Protein AF-A8VYJ5-F1 (afdb_monomer)

Structure (mmCIF, N/CA/C/O backbone):
data_AF-A8VYJ5-F1
#
_entry.id   AF-A8VYJ5-F1
#
loop_
_atom_site.group_PDB
_atom_site.id
_atom_site.type_symbol
_atom_site.label_atom_id
_atom_site.label_alt_id
_atom_site.label_comp_id
_atom_site.label_asym_id
_atom_site.label_entity_id
_atom_site.label_seq_id
_atom_site.pdbx_PDB_ins_code
_atom_site.Cartn_x
_atom_site.Cartn_y
_atom_site.Cartn_z
_atom_site.occupancy
_atom_site.B_iso_or_equiv
_atom_site.auth_seq_id
_atom_site.auth_comp_id
_atom_site.auth_asym_id
_atom_site.auth_atom_id
_atom_site.pdbx_PDB_model_num
ATOM 1 N N . TYR A 1 1 ? -20.495 10.187 28.000 1.00 64.25 1 TYR A N 1
ATOM 2 C CA . TYR A 1 1 ? -21.372 11.195 27.384 1.00 64.25 1 TYR A CA 1
ATOM 3 C C . TYR A 1 1 ? -20.645 11.853 26.223 1.00 64.25 1 TYR A C 1
ATOM 5 O O . TYR A 1 1 ? -19.456 12.112 26.366 1.00 64.25 1 TYR A O 1
ATOM 13 N N . ILE A 1 2 ? -21.325 12.090 25.098 1.00 45.88 2 ILE A N 1
ATOM 14 C CA . ILE A 1 2 ? -20.851 12.925 23.977 1.00 45.88 2 ILE A CA 1
ATOM 15 C C . ILE A 1 2 ? -22.027 13.820 23.572 1.00 45.88 2 ILE A C 1
ATOM 17 O O . ILE A 1 2 ? -23.134 13.312 23.418 1.00 45.88 2 ILE A O 1
ATOM 21 N N . SER A 1 3 ? -21.804 15.133 23.445 1.00 63.44 3 SER A N 1
ATOM 22 C CA . SER A 1 3 ? -22.863 16.127 23.180 1.00 63.44 3 SER A CA 1
ATOM 23 C C . SER A 1 3 ? -24.043 16.037 24.158 1.00 63.44 3 SER A C 1
ATOM 25 O O . SER A 1 3 ? -25.193 15.989 23.741 1.00 63.44 3 SER A O 1
ATOM 27 N N . ASP A 1 4 ? -23.744 15.953 25.458 1.00 49.34 4 ASP A N 1
ATOM 28 C CA . ASP A 1 4 ? -24.727 15.822 26.547 1.00 49.34 4 ASP A CA 1
ATOM 29 C C . ASP A 1 4 ? -25.626 14.570 26.502 1.00 49.34 4 ASP A C 1
ATOM 31 O O . ASP A 1 4 ? -26.566 14.452 27.284 1.00 49.34 4 ASP A O 1
ATOM 35 N N . ILE A 1 5 ? -25.295 13.574 25.671 1.00 46.12 5 ILE A N 1
ATOM 36 C CA . ILE A 1 5 ? -26.021 12.298 25.596 1.00 46.12 5 ILE A CA 1
ATOM 37 C C . ILE A 1 5 ? -25.194 11.170 26.230 1.00 46.12 5 ILE A C 1
ATOM 39 O O . ILE A 1 5 ? -24.013 10.980 25.909 1.00 46.12 5 ILE A O 1
ATOM 43 N N . GLU A 1 6 ? -25.804 10.412 27.149 1.00 60.06 6 GLU A N 1
ATOM 44 C CA . GLU A 1 6 ? -25.201 9.236 27.790 1.00 60.06 6 GLU A CA 1
ATOM 45 C C . GLU A 1 6 ? -25.111 8.085 26.791 1.00 60.06 6 GLU A C 1
ATOM 47 O O . GLU A 1 6 ? -26.104 7.440 26.480 1.00 60.06 6 GLU A O 1
ATOM 52 N N . MET A 1 7 ? -23.914 7.823 26.270 1.00 57.50 7 MET A N 1
ATOM 53 C CA . MET A 1 7 ? -23.739 6.777 25.258 1.00 57.50 7 MET A CA 1
ATOM 54 C C . MET A 1 7 ? -23.835 5.362 25.846 1.00 57.50 7 MET A C 1
ATOM 56 O O . MET A 1 7 ? -24.367 4.481 25.189 1.00 57.50 7 MET A O 1
ATOM 60 N N . TYR A 1 8 ? -23.321 5.141 27.060 1.00 40.56 8 TYR A N 1
ATOM 61 C CA . TYR A 1 8 ? -23.457 3.896 27.822 1.00 40.56 8 TYR A CA 1
ATOM 62 C C . TYR A 1 8 ? -23.133 4.166 29.293 1.00 40.56 8 TYR A C 1
ATOM 64 O O . TYR A 1 8 ? -22.231 4.950 29.598 1.00 40.56 8 TYR A O 1
ATOM 72 N N . SER A 1 9 ? -23.848 3.497 30.193 1.00 48.47 9 SER A N 1
ATOM 73 C CA . SER A 1 9 ? -23.656 3.609 31.637 1.00 48.47 9 SER A CA 1
ATOM 74 C C . SER A 1 9 ? -23.996 2.287 32.297 1.00 48.47 9 SER A C 1
ATOM 76 O O . SER A 1 9 ? -25.098 1.767 32.148 1.00 48.47 9 SER A O 1
ATOM 78 N N . TYR A 1 10 ? -23.014 1.720 32.989 1.00 53.47 10 TYR A N 1
ATOM 79 C CA . TYR A 1 10 ? -23.171 0.504 33.768 1.00 53.47 10 TYR A CA 1
ATOM 80 C C . TYR A 1 10 ? -22.833 0.833 35.218 1.00 53.47 10 TYR A C 1
ATOM 82 O O . TYR A 1 10 ? -21.687 1.143 35.546 1.00 53.47 10 TYR A O 1
ATOM 90 N N . LYS A 1 11 ? -23.847 0.796 36.082 1.00 49.97 11 LYS A N 1
ATOM 91 C CA . LYS A 1 11 ? -23.696 0.917 37.532 1.00 49.97 11 LYS A CA 1
ATOM 92 C C . LYS A 1 11 ? -24.149 -0.388 38.160 1.00 49.97 11 LYS A C 1
ATOM 94 O O . LYS A 1 11 ? -25.335 -0.695 38.154 1.00 49.97 11 LYS A O 1
ATOM 99 N N . ASN A 1 12 ? -23.196 -1.133 38.707 1.00 49.72 12 ASN A N 1
ATOM 100 C CA . ASN A 1 12 ? -23.493 -2.271 39.560 1.00 49.72 12 ASN A CA 1
ATOM 101 C C . ASN A 1 12 ? -23.531 -1.767 41.007 1.00 49.72 12 ASN A C 1
ATOM 103 O O . ASN A 1 12 ? -22.483 -1.587 41.624 1.00 49.72 12 ASN A O 1
ATOM 107 N N . THR A 1 13 ? -24.718 -1.403 41.497 1.00 57.38 13 THR A N 1
ATOM 108 C CA . THR A 1 13 ? -24.868 -0.751 42.809 1.00 57.38 13 THR A CA 1
ATOM 109 C C . THR A 1 13 ? -24.886 -1.710 43.995 1.00 57.38 13 THR A C 1
ATOM 111 O O . THR A 1 13 ? -24.663 -1.235 45.099 1.00 57.38 13 THR A O 1
ATOM 114 N N . GLU A 1 14 ? -25.040 -3.024 43.799 1.00 54.19 14 GLU A N 1
ATOM 115 C CA . GLU A 1 14 ? -24.829 -4.044 44.840 1.00 54.19 14 GLU A CA 1
ATOM 116 C C . GLU A 1 14 ? -24.388 -5.377 44.200 1.00 54.19 14 GLU A C 1
ATOM 118 O O . GLU A 1 14 ? -24.859 -5.699 43.106 1.00 54.19 14 GLU A O 1
ATOM 123 N N . PRO A 1 15 ? -23.505 -6.177 44.833 1.00 49.09 15 PRO A N 1
ATOM 124 C CA . PRO A 1 15 ? -23.157 -7.508 44.345 1.00 49.09 15 PRO A CA 1
ATOM 125 C C . PRO A 1 15 ? -24.344 -8.455 44.581 1.00 49.09 15 PRO A C 1
ATOM 127 O O . PRO A 1 15 ? -24.443 -9.120 45.610 1.00 49.09 15 PRO A O 1
ATOM 130 N N . GLY A 1 16 ? -25.283 -8.465 43.633 1.00 44.56 16 GLY A N 1
ATOM 131 C CA . GLY A 1 16 ? -26.451 -9.339 43.635 1.00 44.56 16 GLY A CA 1
ATOM 132 C C . GLY A 1 16 ? -26.047 -10.810 43.566 1.00 44.56 16 GLY A C 1
ATOM 133 O O . GLY A 1 16 ? -25.324 -11.231 42.665 1.00 44.56 16 GLY A O 1
ATOM 134 N N . VAL A 1 17 ? -26.506 -11.555 44.567 1.00 43.47 17 VAL A N 1
ATOM 135 C CA . VAL A 1 17 ? -26.259 -12.972 44.846 1.00 43.47 17 VAL A CA 1
ATOM 136 C C . VAL A 1 17 ? -26.517 -13.862 43.626 1.00 43.47 17 VAL A C 1
ATOM 138 O O . VAL A 1 17 ? -27.489 -13.675 42.897 1.00 43.47 17 VAL A O 1
ATOM 141 N N . VAL A 1 18 ? -25.635 -14.851 43.454 1.00 44.16 18 VAL A N 1
ATOM 142 C CA . VAL A 1 18 ? -25.701 -15.937 42.467 1.00 44.16 18 VAL A CA 1
ATOM 143 C C . VAL A 1 18 ? -27.094 -16.573 42.478 1.00 44.16 18 VAL A C 1
ATOM 145 O O . VAL A 1 18 ? -27.488 -17.176 43.474 1.00 44.16 18 VAL A O 1
ATOM 148 N N . ILE A 1 19 ? -27.835 -16.447 41.375 1.00 41.59 19 ILE A N 1
ATOM 149 C CA . ILE A 1 19 ? -29.048 -17.235 41.143 1.00 41.59 19 ILE A CA 1
ATOM 150 C C . ILE A 1 19 ? -28.655 -18.376 40.212 1.00 41.59 19 ILE A C 1
ATOM 152 O O . ILE A 1 19 ? -28.385 -18.174 39.031 1.00 41.59 19 ILE A O 1
ATOM 156 N N . GLU A 1 20 ? -28.590 -19.569 40.788 1.00 34.75 20 GLU A N 1
ATOM 157 C CA . GLU A 1 20 ? -28.363 -20.826 40.090 1.00 34.75 20 GLU A CA 1
ATOM 158 C C . GLU A 1 20 ? -29.634 -21.191 39.309 1.00 34.75 20 GLU A C 1
ATOM 160 O O . GLU A 1 20 ? -30.694 -21.432 39.890 1.00 34.75 20 GLU A O 1
ATOM 165 N N . ILE A 1 21 ? -29.552 -21.197 37.978 1.00 36.50 21 ILE A N 1
ATOM 166 C CA . ILE A 1 21 ? -30.601 -21.741 37.113 1.00 36.50 21 ILE A CA 1
ATOM 167 C C . ILE A 1 21 ? -29.943 -22.776 36.203 1.00 36.50 21 ILE A C 1
ATOM 169 O O . ILE A 1 21 ? -29.258 -22.424 35.252 1.00 36.50 21 ILE A O 1
ATOM 173 N N . LEU A 1 22 ? -30.209 -24.050 36.509 1.00 38.34 22 LEU A N 1
ATOM 174 C CA . LEU A 1 22 ? -30.090 -25.195 35.600 1.00 38.34 22 LEU A CA 1
ATOM 175 C C . LEU A 1 22 ? -28.707 -25.388 34.946 1.00 38.34 22 LEU A C 1
ATOM 177 O O . LEU A 1 22 ? -28.575 -25.224 33.742 1.00 38.34 22 LEU A O 1
ATOM 181 N N . ASN A 1 23 ? -27.728 -25.832 35.742 1.00 38.88 23 ASN A N 1
ATOM 182 C CA . ASN A 1 23 ? -26.614 -26.735 35.382 1.00 38.88 23 ASN A CA 1
ATOM 183 C C . ASN A 1 23 ? -25.748 -26.496 34.126 1.00 38.88 23 ASN A C 1
ATOM 185 O O . ASN A 1 23 ? -24.891 -27.332 33.859 1.00 38.88 23 ASN A O 1
ATOM 189 N N . ASP A 1 24 ? -25.870 -25.379 33.419 1.00 29.91 24 ASP A N 1
ATOM 190 C CA . ASP A 1 24 ? -24.883 -24.951 32.430 1.00 29.91 24 ASP A CA 1
ATOM 191 C C . ASP A 1 24 ? -24.203 -23.678 32.934 1.00 29.91 24 ASP A C 1
ATOM 193 O O . ASP A 1 24 ? -24.629 -22.547 32.690 1.00 29.91 24 ASP A O 1
ATOM 197 N N . GLU A 1 25 ? -23.115 -23.886 33.677 1.00 38.19 25 GLU A N 1
ATOM 198 C CA . GLU A 1 25 ? -22.141 -22.853 34.010 1.00 38.19 25 GLU A CA 1
ATOM 199 C C . GLU A 1 25 ? -21.457 -22.358 32.728 1.00 38.19 25 GLU A C 1
ATOM 201 O O . GLU A 1 25 ? -20.338 -22.746 32.398 1.00 38.19 25 GLU A O 1
ATOM 206 N N . LEU A 1 26 ? -22.099 -21.448 31.998 1.00 35.88 26 LEU A N 1
ATOM 207 C CA . LEU A 1 26 ? -21.387 -20.601 31.049 1.00 35.88 26 LEU A CA 1
ATOM 208 C C . LEU A 1 26 ? -20.918 -19.346 31.776 1.00 35.88 26 LEU A C 1
ATOM 210 O O . LEU A 1 26 ? -21.464 -18.250 31.664 1.00 35.88 26 LEU A O 1
ATOM 214 N N . LEU A 1 27 ? -19.831 -19.544 32.523 1.00 40.69 27 LEU A N 1
ATOM 215 C CA . LEU A 1 27 ? -18.827 -18.515 32.739 1.00 40.69 27 LEU A CA 1
ATOM 216 C C . LEU A 1 27 ? -18.496 -17.904 31.369 1.00 40.69 27 LEU A C 1
ATOM 218 O O . LEU A 1 27 ? -17.742 -18.490 30.591 1.00 40.69 27 LEU A O 1
ATOM 222 N N . MET A 1 28 ? -19.034 -16.720 31.061 1.00 44.06 28 MET A N 1
ATOM 223 C CA . MET A 1 28 ? -18.463 -15.879 30.010 1.00 44.06 28 MET A CA 1
ATOM 224 C C . MET A 1 28 ? -17.103 -15.402 30.509 1.00 44.06 28 MET A C 1
ATOM 226 O O . MET A 1 28 ? -16.951 -14.370 31.161 1.00 44.06 28 MET A O 1
ATOM 230 N N . SER A 1 29 ? -16.128 -16.269 30.261 1.00 43.16 29 SER A N 1
ATOM 231 C CA . SER A 1 29 ? -14.713 -16.091 30.496 1.00 43.16 29 SER A CA 1
ATOM 232 C C . SER A 1 29 ? -14.260 -14.733 29.965 1.00 43.16 29 SER A C 1
ATOM 234 O O . SER A 1 29 ? -14.480 -14.375 28.808 1.00 43.16 29 SER A O 1
ATOM 236 N N . SER A 1 30 ? -13.568 -13.998 30.827 1.00 53.06 30 SER A N 1
ATOM 237 C CA . SER A 1 30 ? -12.877 -12.725 30.604 1.00 53.06 30 SER A CA 1
ATOM 238 C C . SER A 1 30 ? -11.897 -12.692 29.414 1.00 53.06 30 SER A C 1
ATOM 240 O O . SER A 1 30 ? -11.281 -11.654 29.165 1.00 53.06 30 SER A O 1
ATOM 242 N N . HIS A 1 31 ? -11.760 -13.782 28.651 1.00 52.19 31 HIS A N 1
ATOM 243 C CA . HIS A 1 31 ? -10.978 -13.851 27.417 1.00 52.19 31 HIS A CA 1
ATOM 244 C C . HIS A 1 31 ? -11.509 -12.963 26.288 1.00 52.19 31 HIS A C 1
ATOM 246 O O . HIS A 1 31 ? -10.721 -12.502 25.459 1.00 52.19 31 HIS A O 1
ATOM 252 N N . ASP A 1 32 ? -12.809 -12.674 26.270 1.00 58.88 32 ASP A N 1
ATOM 253 C CA . ASP A 1 32 ? -13.417 -11.948 25.156 1.00 58.88 32 ASP A CA 1
ATOM 254 C C . ASP A 1 32 ? -13.227 -10.424 25.256 1.00 58.88 32 ASP A C 1
ATOM 256 O O . ASP A 1 32 ? -13.145 -9.727 24.252 1.00 58.88 32 ASP A O 1
ATOM 260 N N . VAL A 1 33 ? -13.045 -9.877 26.464 1.00 68.25 33 VAL A N 1
ATOM 261 C CA . VAL A 1 33 ? -12.845 -8.426 26.655 1.00 68.25 33 VAL A CA 1
ATOM 262 C C . VAL A 1 33 ? -11.551 -7.953 25.994 1.00 68.25 33 VAL A C 1
ATOM 264 O O . VAL A 1 33 ? -11.549 -6.942 25.297 1.00 68.25 33 VAL A O 1
ATOM 267 N N . VAL A 1 34 ? -10.451 -8.692 26.166 1.00 73.38 34 VAL A N 1
ATOM 268 C CA . VAL A 1 34 ? -9.162 -8.348 25.546 1.00 73.38 34 VAL A CA 1
ATOM 269 C C . VAL A 1 34 ? -9.237 -8.492 24.025 1.00 73.38 34 VAL A C 1
ATOM 271 O O . VAL A 1 34 ? -8.753 -7.617 23.312 1.00 73.38 34 VAL A O 1
ATOM 274 N N . SER A 1 35 ? -9.881 -9.550 23.522 1.00 73.44 35 SER A N 1
ATOM 275 C CA . SER A 1 35 ? -10.100 -9.762 22.084 1.00 73.44 35 SER A CA 1
ATOM 276 C C . SER A 1 35 ? -10.924 -8.630 21.460 1.00 73.44 35 SER A C 1
ATOM 278 O O . SER A 1 35 ? -10.512 -8.022 20.471 1.00 73.44 35 SER A O 1
ATOM 280 N N . ASN A 1 36 ? -12.036 -8.266 22.100 1.00 75.38 36 ASN A N 1
ATOM 281 C CA . ASN A 1 36 ? -12.931 -7.201 21.657 1.00 75.38 36 ASN A CA 1
ATOM 282 C C . ASN A 1 36 ? -12.250 -5.828 21.697 1.00 75.38 36 ASN A C 1
ATOM 284 O O . ASN A 1 36 ? -12.338 -5.062 20.737 1.00 75.38 36 ASN A O 1
ATOM 288 N N . ILE A 1 37 ? -11.508 -5.523 22.767 1.00 79.19 37 ILE A N 1
ATOM 289 C CA . ILE A 1 37 ? -10.720 -4.287 22.861 1.00 79.19 37 ILE A CA 1
ATOM 290 C C . ILE A 1 37 ? -9.641 -4.252 21.774 1.00 79.19 37 ILE A C 1
ATOM 292 O O . ILE A 1 37 ? -9.490 -3.227 21.112 1.00 79.19 37 ILE A O 1
ATOM 296 N N . ASN A 1 38 ? -8.931 -5.358 21.538 1.00 77.62 38 ASN A N 1
ATOM 297 C CA . ASN A 1 38 ? -7.937 -5.445 20.468 1.00 77.62 38 ASN A CA 1
ATOM 298 C C . ASN A 1 38 ? -8.567 -5.197 19.097 1.00 77.62 38 ASN A C 1
ATOM 300 O O . ASN A 1 38 ? -8.015 -4.430 18.316 1.00 77.62 38 ASN A O 1
ATOM 304 N N . HIS A 1 39 ? -9.739 -5.770 18.822 1.00 79.19 39 HIS A N 1
ATOM 305 C CA . HIS A 1 39 ? -10.447 -5.551 17.563 1.00 79.19 39 HIS A CA 1
ATOM 306 C C . HIS A 1 39 ? -10.816 -4.073 17.357 1.00 79.19 39 HIS A C 1
ATOM 308 O O . HIS A 1 39 ? -10.548 -3.503 16.297 1.00 79.19 39 HIS A O 1
ATOM 314 N N . ILE A 1 40 ? -11.354 -3.423 18.395 1.00 76.94 40 ILE A N 1
ATOM 315 C CA . ILE A 1 40 ? -11.684 -1.991 18.371 1.00 76.94 40 ILE A CA 1
ATOM 316 C C . ILE A 1 40 ? -10.422 -1.152 18.127 1.00 76.94 40 ILE A C 1
ATOM 318 O O . ILE A 1 40 ? -10.414 -0.273 17.263 1.00 76.94 40 ILE A O 1
ATOM 322 N N . ILE A 1 41 ? -9.339 -1.431 18.857 1.00 81.50 41 ILE A N 1
ATOM 323 C CA . ILE A 1 41 ? -8.061 -0.729 18.701 1.00 81.50 41 ILE A CA 1
ATOM 324 C C . ILE A 1 41 ? -7.520 -0.910 17.278 1.00 81.50 41 ILE A C 1
ATOM 326 O O . ILE A 1 41 ? -7.170 0.078 16.632 1.00 81.50 41 ILE A O 1
ATOM 330 N N . SER A 1 42 ? -7.494 -2.140 16.759 1.00 81.56 42 SER A N 1
ATOM 331 C CA . SER A 1 42 ? -7.038 -2.448 15.402 1.00 81.56 42 SER A CA 1
ATOM 332 C C . SER A 1 42 ? -7.839 -1.695 14.343 1.00 81.56 42 SER A C 1
ATOM 334 O O . SER A 1 42 ? -7.239 -1.131 13.429 1.00 81.56 42 SER A O 1
ATOM 336 N N . TYR A 1 43 ? -9.163 -1.611 14.491 1.00 85.50 43 TYR A N 1
ATOM 337 C CA . TYR A 1 43 ? -10.026 -0.841 13.596 1.00 85.50 43 TYR A CA 1
ATOM 338 C C . TYR A 1 43 ? -9.657 0.650 13.569 1.00 85.50 43 TYR A C 1
ATOM 340 O O . TYR A 1 43 ? -9.472 1.235 12.498 1.00 85.50 43 TYR A O 1
ATOM 348 N N . PHE A 1 44 ? -9.483 1.279 14.736 1.00 84.56 44 PHE A N 1
ATOM 349 C CA . PHE A 1 44 ? -9.112 2.696 14.803 1.00 84.56 44 PHE A CA 1
ATOM 350 C C . PHE A 1 44 ? -7.696 2.963 14.287 1.00 84.56 44 PHE A C 1
ATOM 352 O O . PHE A 1 44 ? -7.488 3.942 13.567 1.00 84.56 44 PHE A O 1
ATOM 359 N N . ILE A 1 45 ? -6.733 2.093 14.607 1.00 87.75 45 ILE A N 1
ATOM 360 C CA . ILE A 1 45 ? -5.364 2.186 14.084 1.00 87.75 45 ILE A CA 1
ATOM 361 C C . ILE A 1 45 ? -5.379 2.078 12.561 1.00 87.75 45 ILE A C 1
ATOM 363 O O . ILE A 1 45 ? -4.762 2.903 11.889 1.00 87.75 45 ILE A O 1
ATOM 367 N N . HIS A 1 46 ? -6.109 1.107 12.013 1.00 86.25 46 HIS A N 1
ATOM 368 C CA . HIS A 1 46 ? -6.229 0.907 10.575 1.00 86.25 46 HIS A CA 1
ATOM 369 C C . HIS A 1 46 ? -6.833 2.129 9.877 1.00 86.25 46 HIS A C 1
ATOM 371 O O . HIS A 1 46 ? -6.245 2.658 8.935 1.00 86.25 46 HIS A O 1
ATOM 377 N N . ASN A 1 47 ? -7.957 2.642 10.380 1.00 85.69 47 ASN A N 1
ATOM 378 C CA . ASN A 1 47 ? -8.592 3.834 9.820 1.00 85.69 47 ASN A CA 1
ATOM 379 C C . ASN A 1 47 ? -7.669 5.050 9.864 1.00 85.69 47 ASN A C 1
ATOM 381 O O . ASN A 1 47 ? -7.553 5.789 8.885 1.00 85.69 47 ASN A O 1
ATOM 385 N N . ARG A 1 48 ? -6.960 5.236 10.981 1.00 88.50 48 ARG A N 1
ATOM 386 C CA . ARG A 1 48 ? -5.992 6.323 11.114 1.00 88.50 48 ARG A CA 1
ATOM 387 C C . ARG A 1 48 ? -4.811 6.150 10.163 1.00 88.50 48 ARG A C 1
ATOM 389 O O . ARG A 1 48 ? -4.332 7.139 9.612 1.00 88.50 48 ARG A O 1
ATOM 396 N N . PHE A 1 49 ? -4.354 4.919 9.952 1.00 88.31 49 PHE A N 1
ATOM 397 C CA . PHE A 1 49 ? -3.306 4.599 8.989 1.00 88.31 49 PHE A CA 1
ATOM 398 C C . PHE A 1 49 ? -3.745 4.929 7.558 1.00 88.31 49 PHE A C 1
ATOM 400 O O . PHE A 1 49 ? -3.038 5.669 6.880 1.00 88.31 49 PHE A O 1
ATOM 407 N N . VAL A 1 50 ? -4.935 4.491 7.131 1.00 89.19 50 VAL A N 1
ATOM 408 C CA . VAL A 1 50 ? -5.520 4.828 5.817 1.00 89.19 50 VAL A CA 1
ATOM 409 C C . VAL A 1 50 ? -5.615 6.344 5.618 1.00 89.19 50 VAL A C 1
ATOM 411 O O . VAL A 1 50 ? -5.286 6.852 4.545 1.00 89.19 50 VAL A O 1
ATOM 414 N N . GLU A 1 51 ? -6.066 7.075 6.641 1.00 90.38 51 GLU A N 1
ATOM 415 C CA . GLU A 1 51 ? -6.219 8.535 6.602 1.00 90.38 51 GLU A CA 1
ATOM 416 C C . GLU A 1 51 ? -4.867 9.249 6.456 1.00 90.38 51 GLU A C 1
ATOM 418 O O . GLU A 1 51 ? -4.751 10.234 5.725 1.00 90.38 51 GLU A O 1
ATOM 423 N N . LYS A 1 52 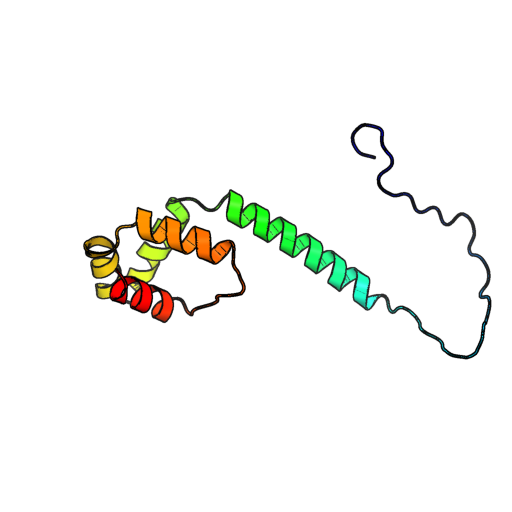? -3.835 8.760 7.153 1.00 92.50 52 LYS A N 1
ATOM 424 C CA . LYS A 1 52 ? -2.496 9.364 7.161 1.00 92.50 52 LYS A CA 1
ATOM 425 C C . LYS A 1 52 ? -1.583 8.868 6.047 1.00 92.50 52 LYS A C 1
ATOM 427 O O . LYS A 1 52 ? -0.555 9.501 5.803 1.00 92.50 52 LYS A O 1
ATOM 432 N N . TYR A 1 53 ? -1.953 7.794 5.355 1.00 92.69 53 TYR A N 1
ATOM 433 C CA . TYR A 1 53 ? -1.192 7.272 4.232 1.00 92.69 53 TYR A CA 1
ATOM 434 C C . TYR A 1 53 ? -1.149 8.293 3.086 1.00 92.69 53 TYR A C 1
ATOM 436 O O . TYR A 1 53 ? -2.169 8.692 2.514 1.00 92.69 53 TYR A O 1
ATOM 444 N N . ASN A 1 54 ? 0.063 8.725 2.757 1.00 93.81 54 ASN A N 1
ATOM 445 C CA . ASN A 1 54 ? 0.360 9.796 1.815 1.00 93.81 54 ASN A CA 1
ATOM 446 C C . ASN A 1 54 ? 1.453 9.363 0.825 1.00 93.81 54 ASN A C 1
ATOM 448 O O . ASN A 1 54 ? 2.043 8.289 0.958 1.00 93.81 54 ASN A O 1
ATOM 452 N N . LEU A 1 55 ? 1.719 10.214 -0.165 1.00 93.94 55 LEU A N 1
ATOM 453 C CA . LEU A 1 55 ? 2.662 9.926 -1.245 1.00 93.94 55 LEU A CA 1
ATOM 454 C C . LEU A 1 55 ? 4.089 9.647 -0.744 1.00 93.94 55 LEU A C 1
ATOM 456 O O . LEU A 1 55 ? 4.791 8.828 -1.332 1.00 93.94 55 LEU A O 1
ATOM 460 N N . GLN A 1 56 ? 4.507 10.263 0.368 1.00 93.69 56 GLN A N 1
ATOM 461 C CA . GLN A 1 56 ? 5.831 10.028 0.946 1.00 93.69 56 GLN A CA 1
ATOM 462 C C . GLN A 1 56 ? 5.992 8.577 1.406 1.00 93.69 56 GLN A C 1
ATOM 464 O O . GLN A 1 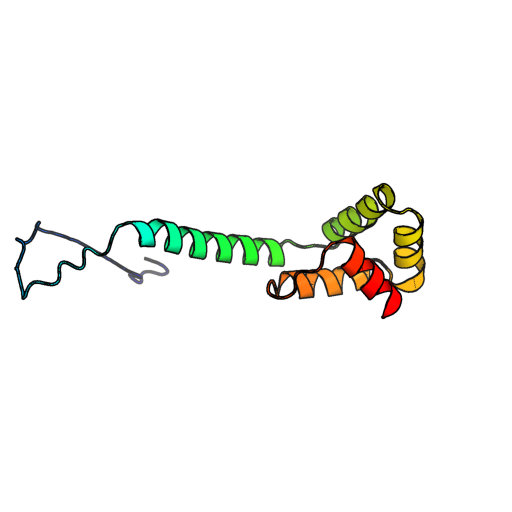56 ? 7.051 7.990 1.208 1.00 93.69 56 GLN A O 1
ATOM 469 N N . TYR A 1 57 ? 4.949 7.968 1.978 1.00 92.94 57 TYR A N 1
ATOM 470 C CA . TYR A 1 57 ? 5.001 6.553 2.348 1.00 92.94 57 TYR A CA 1
ATOM 471 C C . TYR A 1 57 ? 5.161 5.654 1.123 1.00 92.94 57 TYR A C 1
ATOM 473 O O . TYR A 1 57 ? 5.973 4.734 1.154 1.00 92.94 57 TYR A O 1
ATOM 481 N N . SER A 1 58 ? 4.439 5.934 0.036 1.00 92.62 58 SER A N 1
ATOM 482 C CA . SER A 1 58 ? 4.596 5.195 -1.223 1.00 92.62 58 SER A CA 1
ATOM 483 C C . SER A 1 58 ? 6.003 5.368 -1.801 1.00 92.62 58 SER A C 1
ATOM 485 O O . SER A 1 58 ? 6.621 4.384 -2.190 1.00 92.62 58 SER A O 1
ATOM 487 N N . SER A 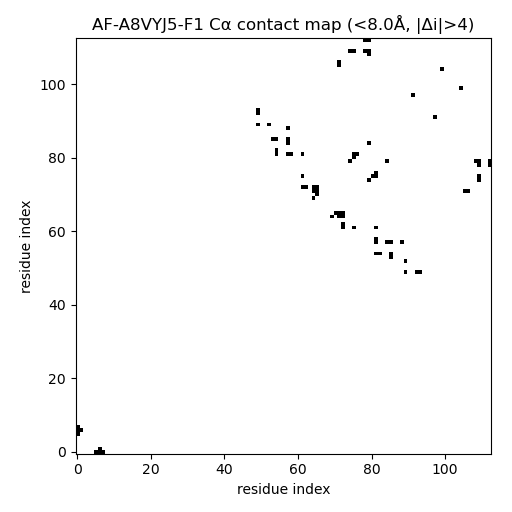1 59 ? 6.549 6.586 -1.756 1.00 91.81 59 SER A N 1
ATOM 488 C CA . SER A 1 59 ? 7.920 6.885 -2.190 1.00 91.81 59 SER A CA 1
ATOM 489 C C . SER A 1 59 ? 8.959 6.108 -1.383 1.00 91.81 59 SER A C 1
ATOM 491 O O . SER A 1 59 ? 9.847 5.473 -1.948 1.00 91.81 59 SER A O 1
ATOM 493 N N . ASN A 1 60 ? 8.808 6.073 -0.057 1.00 91.81 60 ASN A N 1
ATOM 494 C CA . ASN A 1 60 ? 9.685 5.302 0.821 1.00 91.81 60 ASN A CA 1
ATOM 495 C C . ASN A 1 60 ? 9.617 3.796 0.514 1.00 91.81 60 ASN A C 1
ATOM 497 O O . ASN A 1 60 ? 10.646 3.125 0.544 1.00 91.81 60 ASN A O 1
ATOM 501 N N . ILE A 1 61 ? 8.427 3.262 0.208 1.00 89.75 61 ILE A N 1
ATOM 502 C CA . ILE A 1 61 ? 8.255 1.850 -0.167 1.00 89.75 61 ILE A CA 1
ATOM 503 C C . ILE A 1 61 ? 8.985 1.554 -1.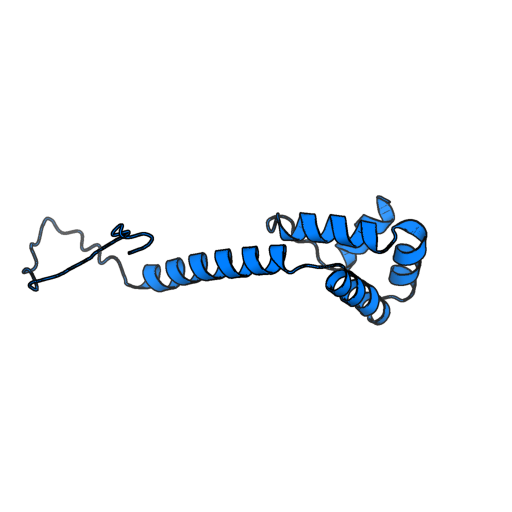479 1.00 89.75 61 ILE A C 1
ATOM 505 O O . ILE A 1 61 ? 9.771 0.612 -1.515 1.00 89.75 61 ILE A O 1
ATOM 509 N N . VAL A 1 62 ? 8.768 2.367 -2.520 1.00 88.81 62 VAL A N 1
ATOM 510 C CA . VAL A 1 62 ? 9.421 2.200 -3.832 1.00 88.81 62 VAL A CA 1
ATOM 511 C C . VAL A 1 62 ? 10.937 2.359 -3.716 1.00 88.81 62 VAL A C 1
ATOM 513 O O . VAL A 1 62 ? 11.688 1.564 -4.267 1.00 88.81 62 VAL A O 1
ATOM 516 N N . THR A 1 63 ? 11.410 3.315 -2.917 1.00 87.81 63 THR A N 1
ATOM 517 C CA . THR A 1 63 ? 12.844 3.482 -2.635 1.00 87.81 63 THR A CA 1
ATOM 518 C C . THR A 1 63 ? 13.423 2.248 -1.938 1.00 87.81 63 THR A C 1
ATOM 520 O O . THR A 1 63 ? 14.518 1.805 -2.264 1.00 87.81 63 THR A O 1
ATOM 523 N N . GLY A 1 64 ? 12.673 1.636 -1.018 1.00 85.94 64 GLY A N 1
ATOM 524 C CA . GLY A 1 64 ? 13.059 0.378 -0.381 1.00 85.94 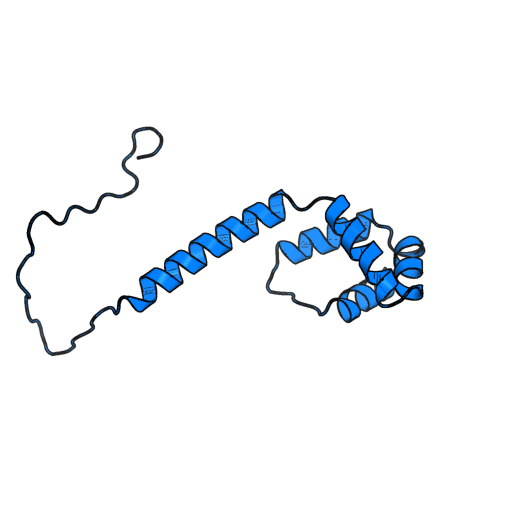64 GLY A CA 1
ATOM 525 C C . GLY A 1 64 ? 13.124 -0.822 -1.334 1.00 85.94 64 GLY A C 1
ATOM 526 O O . GLY A 1 64 ? 13.819 -1.785 -1.017 1.00 85.94 64 GLY A O 1
ATOM 527 N N . LEU A 1 65 ? 12.452 -0.781 -2.494 1.00 82.44 65 LEU A N 1
ATOM 528 C CA . LEU A 1 65 ? 12.565 -1.838 -3.507 1.00 82.44 65 LEU A CA 1
ATOM 529 C C . LEU A 1 65 ? 13.947 -1.876 -4.146 1.00 82.44 65 LEU A C 1
ATOM 531 O O . LEU A 1 65 ? 14.394 -2.955 -4.500 1.00 82.44 65 LEU A O 1
ATOM 535 N N . GLU A 1 66 ? 14.656 -0.750 -4.223 1.00 79.12 66 GLU A N 1
ATOM 536 C CA . GLU A 1 66 ? 16.029 -0.694 -4.745 1.00 79.12 66 GLU A CA 1
ATOM 537 C C . GLU A 1 66 ? 16.974 -1.630 -3.990 1.00 79.12 66 GLU A C 1
ATOM 539 O O . GLU A 1 66 ? 17.822 -2.282 -4.588 1.00 79.12 66 GLU A O 1
ATOM 544 N N . GLN A 1 67 ? 16.772 -1.763 -2.674 1.00 78.81 67 GLN A N 1
ATOM 545 C CA . GLN A 1 67 ? 17.552 -2.672 -1.832 1.00 78.81 67 GLN A CA 1
ATOM 546 C C . GLN A 1 67 ? 17.296 -4.153 -2.156 1.00 78.81 67 GLN A C 1
ATOM 548 O O . GLN A 1 67 ? 18.083 -5.006 -1.755 1.00 78.81 67 GLN A O 1
ATOM 553 N N . GLN A 1 68 ? 16.188 -4.466 -2.833 1.00 75.06 68 GLN A N 1
ATOM 554 C CA . GLN A 1 68 ? 15.779 -5.826 -3.194 1.00 75.06 68 GLN A CA 1
ATOM 555 C C . GLN A 1 68 ? 15.987 -6.113 -4.689 1.00 75.06 68 GLN A C 1
ATOM 557 O O . GLN A 1 68 ? 16.358 -7.227 -5.048 1.00 75.06 68 GLN A O 1
ATOM 562 N N . SER A 1 69 ? 15.753 -5.125 -5.555 1.00 78.31 69 SER A N 1
ATOM 563 C CA . SER A 1 69 ? 15.924 -5.194 -7.004 1.00 78.31 69 SER A CA 1
ATOM 564 C C . SER A 1 69 ? 15.972 -3.783 -7.603 1.00 78.31 69 SER A C 1
ATOM 566 O O . SER A 1 69 ? 14.953 -3.092 -7.685 1.00 78.31 69 SER A O 1
ATOM 568 N N . GLU A 1 70 ? 17.148 -3.364 -8.079 1.00 78.19 70 GLU A N 1
ATOM 569 C CA . GLU A 1 70 ? 17.311 -2.096 -8.812 1.00 78.19 70 GLU A CA 1
ATOM 570 C C . GLU A 1 70 ? 16.447 -2.055 -10.083 1.00 78.19 70 GLU A C 1
ATOM 572 O O . GLU A 1 70 ? 15.868 -1.020 -10.417 1.00 78.19 70 GLU A O 1
ATOM 577 N N . ILE A 1 71 ? 16.297 -3.204 -10.752 1.00 85.62 71 ILE A N 1
ATOM 578 C CA . ILE A 1 71 ? 15.496 -3.344 -11.974 1.00 85.62 71 ILE A CA 1
ATOM 579 C C . ILE A 1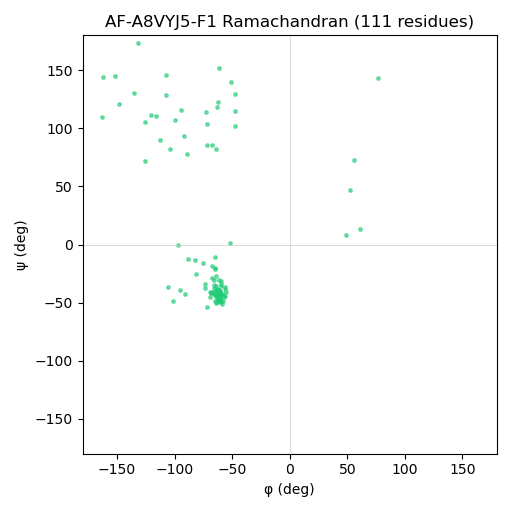 71 ? 14.027 -3.028 -11.676 1.00 85.62 71 ILE A C 1
ATOM 581 O O . ILE A 1 71 ? 13.412 -2.242 -12.386 1.00 85.62 71 ILE A O 1
ATOM 585 N N . MET A 1 72 ? 13.476 -3.572 -10.588 1.00 85.38 72 MET A N 1
ATOM 586 C CA . MET A 1 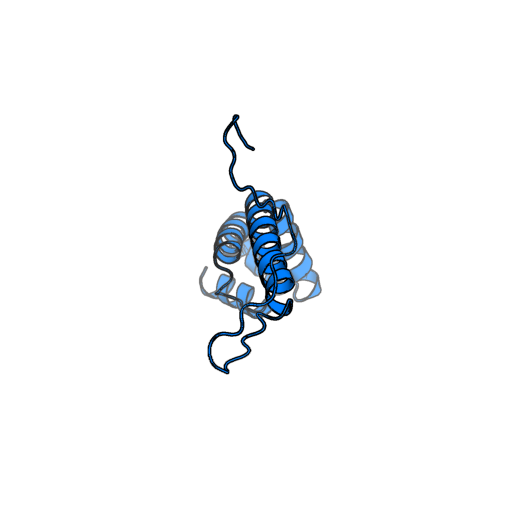72 ? 12.065 -3.385 -10.241 1.00 85.38 72 MET A CA 1
ATOM 587 C C . MET A 1 72 ? 11.718 -1.918 -9.971 1.00 85.38 72 MET A C 1
ATOM 589 O O . MET A 1 72 ? 10.671 -1.443 -10.404 1.00 85.38 72 MET A O 1
ATOM 593 N N . LYS A 1 73 ? 12.602 -1.179 -9.291 1.00 86.62 73 LYS A N 1
ATOM 594 C CA . LYS A 1 73 ? 12.414 0.261 -9.082 1.00 86.62 73 LYS A CA 1
ATOM 595 C C . LYS A 1 73 ? 12.428 1.021 -10.410 1.00 86.62 73 LYS A C 1
ATOM 597 O O . LYS A 1 73 ? 11.537 1.830 -10.644 1.00 86.62 73 LYS A O 1
ATOM 602 N N . SER A 1 74 ? 13.391 0.728 -11.285 1.00 88.25 74 SER A N 1
ATOM 603 C CA . SER A 1 74 ? 13.479 1.362 -12.606 1.00 88.25 74 SER A CA 1
ATOM 604 C C . SER A 1 74 ? 12.240 1.093 -13.470 1.00 88.25 74 SER A C 1
ATOM 606 O O . SER A 1 74 ? 11.747 2.000 -14.140 1.00 88.25 74 SER A O 1
ATOM 608 N N . GLU A 1 75 ? 11.712 -0.131 -13.451 1.00 88.19 75 GLU A N 1
ATOM 609 C CA . GLU A 1 75 ? 10.475 -0.501 -14.155 1.00 88.19 75 GLU A CA 1
ATOM 610 C C . GLU A 1 75 ? 9.262 0.247 -13.585 1.00 88.19 75 GLU A C 1
ATOM 612 O O . GLU A 1 75 ? 8.464 0.806 -14.332 1.00 88.19 75 GLU A O 1
ATOM 617 N N . ILE A 1 76 ? 9.150 0.364 -12.259 1.00 90.19 76 ILE A N 1
ATOM 618 C CA . ILE A 1 76 ? 8.080 1.155 -11.636 1.00 90.19 76 ILE A CA 1
ATOM 619 C C . ILE A 1 76 ? 8.171 2.628 -12.024 1.00 90.19 76 ILE A C 1
ATOM 621 O O . ILE A 1 76 ? 7.154 3.222 -12.378 1.00 90.19 76 ILE A O 1
ATOM 625 N N . ASP A 1 77 ? 9.360 3.223 -11.955 1.00 87.44 77 ASP A N 1
ATOM 626 C CA . ASP A 1 77 ? 9.548 4.642 -12.253 1.00 87.44 77 ASP A CA 1
ATOM 627 C C . ASP A 1 77 ? 9.270 4.958 -13.733 1.00 87.44 77 ASP A C 1
ATOM 629 O O . ASP A 1 77 ? 8.791 6.050 -14.044 1.00 87.44 77 ASP A O 1
ATOM 633 N N . SER A 1 78 ? 9.524 4.004 -14.635 1.00 86.38 78 SER A N 1
ATOM 634 C CA . SER A 1 78 ? 9.354 4.178 -16.083 1.00 86.38 78 SER A CA 1
ATOM 635 C C . SER A 1 78 ? 7.972 3.784 -16.617 1.00 86.38 78 SER A C 1
ATOM 637 O O . SER A 1 78 ? 7.423 4.524 -17.434 1.00 86.38 78 SER A O 1
ATOM 639 N N . ALA A 1 79 ? 7.396 2.665 -16.170 1.00 84.75 79 ALA A N 1
ATOM 640 C CA . ALA A 1 79 ? 6.139 2.125 -16.698 1.00 84.75 79 ALA A CA 1
ATOM 641 C C . ALA A 1 79 ? 4.906 2.552 -15.884 1.00 84.75 79 ALA A C 1
ATOM 643 O O . ALA A 1 79 ? 3.858 2.858 -16.451 1.00 84.75 79 ALA A O 1
ATOM 644 N N . VAL A 1 80 ? 5.023 2.606 -14.553 1.00 88.56 80 VAL A N 1
ATOM 645 C CA . VAL A 1 80 ? 3.865 2.778 -13.655 1.00 88.56 80 VAL A CA 1
ATOM 646 C C . VAL A 1 80 ? 3.746 4.218 -13.150 1.00 88.56 80 VAL A C 1
ATOM 648 O O . VAL A 1 80 ? 2.671 4.821 -13.172 1.00 88.56 80 VAL A O 1
ATOM 651 N N . GLY A 1 81 ? 4.855 4.776 -12.671 1.00 90.69 81 GLY A N 1
ATOM 652 C CA . GLY A 1 81 ? 4.926 6.064 -11.995 1.00 90.69 81 GLY A CA 1
ATOM 653 C C . GLY A 1 81 ? 4.427 6.033 -10.542 1.00 90.69 81 GLY A C 1
ATOM 654 O O . GLY A 1 81 ? 3.430 5.397 -10.185 1.00 90.69 81 GLY A O 1
ATOM 655 N N . LEU A 1 82 ? 5.095 6.806 -9.681 1.00 91.56 82 LEU A N 1
ATOM 656 C CA . LEU A 1 82 ? 4.854 6.831 -8.232 1.00 91.56 82 LEU A CA 1
ATOM 657 C C . LEU A 1 82 ? 3.398 7.147 -7.834 1.00 91.56 82 LEU A C 1
ATOM 659 O O . LEU A 1 82 ? 2.881 6.567 -6.880 1.00 91.56 82 LEU A O 1
ATOM 663 N N . ASN A 1 83 ? 2.721 8.052 -8.546 1.00 91.88 83 ASN A N 1
ATOM 664 C CA . ASN A 1 83 ? 1.329 8.412 -8.240 1.00 91.88 83 ASN A CA 1
ATOM 665 C C . ASN A 1 83 ? 0.377 7.225 -8.433 1.00 91.88 83 ASN A C 1
ATOM 667 O O . ASN A 1 83 ? -0.513 7.003 -7.617 1.00 91.88 83 ASN A O 1
ATOM 671 N N . ARG A 1 84 ? 0.595 6.422 -9.480 1.00 91.25 84 ARG A N 1
ATOM 672 C CA . ARG A 1 84 ? -0.234 5.247 -9.747 1.00 91.25 84 ARG A CA 1
ATOM 673 C C . ARG A 1 84 ? -0.000 4.163 -8.702 1.00 91.25 84 ARG A C 1
ATOM 675 O O . ARG A 1 84 ? -0.963 3.587 -8.201 1.00 91.25 84 ARG A O 1
ATOM 682 N N . VAL A 1 85 ? 1.258 3.952 -8.312 1.00 92.12 85 VAL A N 1
ATOM 683 C CA . VAL A 1 85 ? 1.619 3.081 -7.183 1.00 92.12 85 VAL A CA 1
ATOM 684 C C . VAL A 1 85 ? 0.928 3.539 -5.899 1.00 92.12 85 VAL A C 1
ATOM 686 O O . VAL A 1 85 ? 0.362 2.716 -5.181 1.00 92.12 85 VAL A O 1
ATOM 689 N N . HIS A 1 86 ? 0.936 4.844 -5.616 1.00 93.06 86 HIS A N 1
ATOM 690 C CA . HIS A 1 86 ? 0.267 5.403 -4.444 1.00 93.06 86 HIS A CA 1
ATOM 691 C C . HIS A 1 8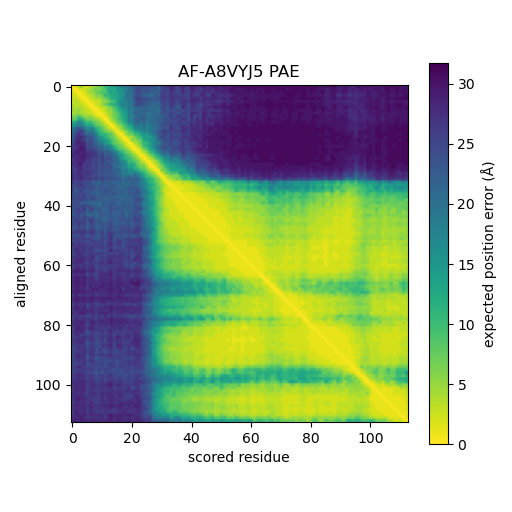6 ? -1.227 5.083 -4.424 1.00 93.06 86 HIS A C 1
ATOM 693 O O . HIS A 1 86 ? -1.730 4.610 -3.405 1.00 93.06 86 HIS A O 1
ATOM 699 N N . ASP A 1 87 ? -1.922 5.301 -5.539 1.00 92.31 87 ASP A N 1
ATOM 700 C CA . ASP A 1 87 ? -3.358 5.049 -5.635 1.00 92.31 87 ASP A CA 1
ATOM 701 C C . ASP A 1 87 ? -3.694 3.571 -5.409 1.00 92.31 87 ASP A C 1
ATOM 703 O O . ASP A 1 87 ? -4.601 3.260 -4.633 1.00 92.31 87 ASP A O 1
ATOM 707 N N . VAL A 1 88 ? -2.933 2.660 -6.027 1.00 91.00 88 VAL A N 1
ATOM 708 C CA . VAL A 1 88 ? -3.131 1.211 -5.870 1.00 91.00 88 VAL A CA 1
ATOM 709 C C . VAL A 1 88 ? -2.850 0.780 -4.432 1.00 91.00 88 VAL A C 1
ATOM 711 O O . VAL A 1 88 ? -3.694 0.132 -3.816 1.00 91.00 88 VAL A O 1
ATOM 714 N N . LEU A 1 89 ? -1.723 1.196 -3.844 1.00 89.94 89 LEU A N 1
ATOM 715 C CA . LEU A 1 89 ? -1.398 0.871 -2.451 1.00 89.94 89 LEU A CA 1
ATOM 716 C C . LEU A 1 89 ? -2.445 1.425 -1.482 1.00 89.94 89 LEU A C 1
ATOM 718 O O . LEU A 1 89 ? -2.843 0.741 -0.543 1.00 89.94 89 LEU A O 1
ATOM 722 N N . LYS A 1 90 ? -2.944 2.641 -1.715 1.00 91.44 90 LYS A N 1
ATOM 723 C CA . LYS A 1 90 ? -3.988 3.244 -0.882 1.00 91.44 90 LYS A CA 1
ATOM 724 C C . LYS A 1 90 ? -5.312 2.485 -0.974 1.00 91.44 90 LYS A C 1
ATOM 726 O O . LYS A 1 90 ? -6.025 2.406 0.026 1.00 91.44 90 LYS A O 1
ATOM 731 N N . GLN A 1 91 ? -5.643 1.927 -2.139 1.00 88.75 91 GLN A N 1
ATOM 732 C CA . GLN A 1 91 ? -6.796 1.037 -2.295 1.00 88.75 91 GLN A CA 1
ATOM 733 C C . GLN A 1 91 ? -6.572 -0.302 -1.589 1.00 88.75 91 GLN A C 1
ATOM 735 O O . GLN A 1 91 ? -7.436 -0.723 -0.828 1.00 88.75 91 GLN A O 1
ATOM 740 N N . MET A 1 92 ? -5.402 -0.921 -1.748 1.00 86.31 92 MET A N 1
ATOM 741 C CA . MET A 1 92 ? -5.081 -2.182 -1.072 1.00 86.31 92 MET A CA 1
ATOM 742 C C . MET A 1 92 ? -5.112 -2.060 0.447 1.00 86.31 92 MET A C 1
ATOM 744 O O . MET A 1 92 ? -5.672 -2.913 1.124 1.00 86.31 92 MET A O 1
ATOM 748 N N . ILE A 1 93 ? -4.575 -0.969 0.997 1.00 86.69 93 ILE A N 1
ATOM 749 C CA . ILE A 1 93 ? -4.605 -0.731 2.441 1.00 86.69 93 ILE A CA 1
ATOM 750 C C . ILE A 1 93 ? -6.049 -0.629 2.948 1.00 86.69 93 ILE A C 1
ATOM 752 O O . ILE A 1 93 ? -6.297 -1.019 4.075 1.00 86.69 93 ILE A O 1
ATOM 756 N N . ARG A 1 94 ? -7.015 -0.158 2.147 1.00 85.88 94 ARG A N 1
ATOM 757 C CA . ARG A 1 94 ? -8.441 -0.131 2.534 1.00 85.88 94 ARG A CA 1
ATOM 758 C C . ARG A 1 94 ? -9.117 -1.501 2.479 1.00 85.88 94 ARG A C 1
ATOM 760 O O . ARG A 1 94 ? -10.205 -1.655 3.025 1.00 85.88 94 ARG A O 1
ATOM 767 N N . SER A 1 95 ? -8.498 -2.469 1.815 1.00 84.25 95 SER A N 1
ATOM 768 C CA . SER A 1 95 ? -9.043 -3.802 1.568 1.00 84.25 95 SER A CA 1
ATOM 769 C C . SER A 1 95 ? -8.049 -4.862 2.058 1.00 84.25 95 SER A C 1
ATOM 771 O O . SER A 1 95 ? -7.423 -5.543 1.245 1.00 84.25 95 SER A O 1
ATOM 773 N N . PRO A 1 96 ? -7.892 -5.017 3.389 1.00 69.56 96 PRO A N 1
ATOM 774 C CA . PRO A 1 96 ? -6.851 -5.855 3.995 1.00 69.56 96 PRO A CA 1
ATOM 775 C C . PRO A 1 96 ? -6.986 -7.354 3.687 1.00 69.56 96 PRO A C 1
ATOM 777 O O . PRO A 1 96 ? -6.067 -8.118 3.967 1.00 69.56 96 PRO A O 1
ATOM 780 N N . GLU A 1 97 ? -8.108 -7.776 3.104 1.00 72.38 97 GLU A N 1
ATOM 781 C CA . GLU A 1 97 ? -8.355 -9.145 2.638 1.00 72.38 97 GLU A CA 1
ATOM 782 C C . GLU A 1 97 ? -7.419 -9.561 1.488 1.00 72.38 97 GLU A C 1
ATOM 784 O O . GLU A 1 97 ? -7.201 -10.750 1.266 1.00 72.38 97 GLU A O 1
ATOM 789 N N . PHE A 1 98 ? -6.821 -8.593 0.785 1.00 63.97 98 PHE A N 1
ATOM 790 C CA . PHE A 1 98 ? -5.905 -8.831 -0.327 1.00 63.97 98 PHE A CA 1
ATOM 791 C C . PHE A 1 98 ? -4.458 -8.587 0.102 1.00 63.97 98 PHE A C 1
ATOM 793 O O . PHE A 1 98 ? -3.886 -7.522 -0.136 1.00 63.97 98 PHE A O 1
ATOM 800 N N . TYR A 1 99 ? -3.855 -9.589 0.743 1.00 63.03 99 TYR A N 1
ATOM 801 C CA . TYR A 1 99 ? -2.429 -9.567 1.050 1.00 63.03 99 TYR A CA 1
ATOM 802 C C . TYR A 1 99 ? -1.639 -10.285 -0.045 1.00 63.03 99 TYR A C 1
ATOM 804 O O . TYR A 1 99 ? -1.773 -11.492 -0.236 1.00 63.03 99 TYR A O 1
ATOM 812 N N . LEU A 1 100 ? -0.793 -9.535 -0.745 1.00 63.59 100 LEU A N 1
ATOM 813 C CA . LEU A 1 100 ? 0.272 -10.078 -1.581 1.00 63.59 100 LEU A CA 1
ATOM 814 C C . LEU A 1 100 ? 1.602 -9.820 -0.877 1.00 63.59 100 LEU A C 1
ATOM 816 O O . LEU A 1 100 ? 1.768 -8.792 -0.212 1.00 63.59 100 LEU A O 1
ATOM 820 N N . ASP A 1 101 ? 2.558 -10.736 -1.025 1.00 80.12 101 ASP A N 1
ATOM 821 C CA . ASP A 1 101 ? 3.924 -10.418 -0.637 1.00 80.12 101 ASP A CA 1
ATOM 822 C C . ASP A 1 101 ? 4.437 -9.242 -1.482 1.00 80.12 101 ASP A C 1
ATOM 824 O O . ASP A 1 101 ? 3.986 -8.994 -2.604 1.00 80.12 101 ASP A O 1
ATOM 828 N N . ARG A 1 102 ? 5.370 -8.480 -0.908 1.00 79.12 102 ARG A N 1
ATOM 829 C CA . ARG A 1 102 ? 5.843 -7.226 -1.500 1.00 79.12 102 ARG A CA 1
ATOM 830 C C . ARG A 1 102 ? 6.360 -7.415 -2.930 1.00 79.12 102 ARG A C 1
ATOM 832 O O . ARG A 1 102 ? 6.094 -6.556 -3.759 1.00 79.12 102 ARG A O 1
ATOM 839 N N . VAL A 1 103 ? 7.090 -8.495 -3.203 1.00 82.44 103 VAL A N 1
ATOM 840 C CA . VAL A 1 103 ? 7.720 -8.739 -4.508 1.00 82.44 103 VAL A CA 1
ATOM 841 C C . VAL A 1 103 ? 6.651 -9.092 -5.534 1.00 82.44 103 VAL A C 1
ATOM 843 O O . VAL A 1 103 ? 6.514 -8.373 -6.522 1.00 82.44 103 VAL A O 1
ATOM 846 N N . SER A 1 104 ? 5.817 -10.096 -5.249 1.00 84.75 104 SER A N 1
ATOM 847 C CA . SER A 1 104 ? 4.743 -10.511 -6.158 1.00 84.75 104 SER A CA 1
ATOM 848 C C . SER A 1 104 ? 3.750 -9.386 -6.438 1.00 84.75 104 SER A C 1
ATOM 850 O O . SER A 1 104 ? 3.232 -9.283 -7.548 1.00 84.75 104 SER A O 1
ATOM 852 N N . PHE A 1 105 ? 3.485 -8.515 -5.456 1.00 88.19 105 PHE A N 1
ATOM 853 C CA . PHE A 1 105 ? 2.651 -7.335 -5.673 1.00 88.19 105 PHE A CA 1
ATOM 854 C C . PHE A 1 105 ? 3.226 -6.424 -6.761 1.00 88.19 105 PHE A C 1
ATOM 856 O O . PHE A 1 105 ? 2.507 -6.047 -7.685 1.00 88.19 105 PHE A O 1
ATOM 863 N N . PHE A 1 106 ? 4.505 -6.060 -6.654 1.00 88.12 106 PHE A N 1
ATOM 864 C CA . PHE A 1 106 ? 5.121 -5.134 -7.598 1.00 88.12 106 PHE A CA 1
ATOM 865 C C . PHE A 1 106 ? 5.391 -5.777 -8.959 1.00 88.12 106 PHE A C 1
ATOM 867 O O . PHE A 1 106 ? 5.203 -5.110 -9.970 1.00 88.12 106 PHE A O 1
ATOM 874 N N . GLU A 1 107 ? 5.727 -7.067 -9.012 1.00 88.00 107 GLU A N 1
ATOM 875 C CA . GLU A 1 107 ? 5.808 -7.814 -10.274 1.00 88.00 107 GLU A CA 1
ATOM 876 C C . GLU A 1 107 ? 4.462 -7.843 -10.999 1.00 88.00 107 GLU A C 1
ATOM 878 O O . GLU A 1 107 ? 4.393 -7.544 -12.191 1.00 88.00 107 GLU A O 1
ATOM 883 N N . ALA A 1 108 ? 3.374 -8.136 -10.280 1.00 87.38 108 ALA A N 1
ATOM 884 C CA . ALA A 1 108 ? 2.036 -8.082 -10.850 1.00 87.38 108 ALA A CA 1
ATOM 885 C C . ALA A 1 108 ? 1.684 -6.657 -11.297 1.00 87.38 108 ALA A C 1
ATOM 887 O O . ALA A 1 108 ? 1.138 -6.471 -12.380 1.00 87.38 108 ALA A O 1
ATOM 888 N N . LEU A 1 109 ? 2.015 -5.644 -10.494 1.00 88.25 109 LEU A N 1
ATOM 889 C CA . LEU A 1 109 ? 1.725 -4.254 -10.834 1.00 88.25 109 LEU A CA 1
ATOM 890 C C . LEU A 1 109 ? 2.427 -3.813 -12.125 1.00 88.25 109 LEU A C 1
ATOM 892 O O . LEU A 1 109 ? 1.793 -3.140 -12.927 1.00 88.25 109 LEU A O 1
ATOM 896 N N . ILE A 1 110 ? 3.687 -4.212 -12.326 1.00 88.06 110 ILE A N 1
ATOM 897 C CA . ILE A 1 110 ? 4.447 -3.957 -13.560 1.00 88.06 110 ILE A CA 1
ATOM 898 C C . ILE A 1 110 ? 3.864 -4.759 -14.731 1.00 88.06 110 ILE A C 1
ATOM 900 O O . ILE A 1 110 ? 3.733 -4.247 -15.835 1.00 88.06 110 ILE A O 1
ATOM 904 N N . TYR A 1 111 ? 3.491 -6.021 -14.510 1.00 87.31 111 TYR A N 1
ATOM 905 C CA . TYR A 1 111 ? 2.924 -6.863 -15.567 1.00 87.31 111 TYR A CA 1
ATOM 906 C C . TYR A 1 111 ? 1.579 -6.334 -16.096 1.00 87.31 111 TYR A C 1
ATOM 908 O O . TYR A 1 111 ? 1.281 -6.478 -17.281 1.00 87.31 111 TYR A O 1
ATOM 916 N N . TRP A 1 112 ? 0.756 -5.751 -15.220 1.00 84.19 112 TRP A N 1
ATOM 917 C CA . TRP A 1 112 ? -0.585 -5.255 -15.549 1.00 84.19 112 TRP A CA 1
ATOM 918 C C . TRP A 1 112 ? -0.649 -3.747 -15.859 1.00 84.19 112 TRP A C 1
ATOM 920 O O . TRP A 1 112 ? -1.750 -3.246 -16.111 1.00 84.19 112 TRP A O 1
ATOM 930 N N . SER A 1 113 ? 0.475 -3.023 -15.805 1.00 79.81 113 SER A N 1
ATOM 931 C CA . SER A 1 113 ? 0.571 -1.603 -16.191 1.00 79.81 113 SER A CA 1
ATOM 932 C C . SER A 1 113 ? 0.795 -1.429 -17.684 1.00 79.81 113 SER A C 1
ATOM 934 O O . SER A 1 113 ? 0.091 -0.577 -18.269 1.00 79.81 113 SER A O 1
#

Solvent-accessible surface area (backbone atoms only — not comparable to full-atom values): 7107 Å² total; per-residue (Å²): 103,61,92,90,38,79,79,76,86,86,81,82,88,64,93,76,74,90,79,90,72,80,95,67,88,74,74,82,60,76,67,52,59,59,52,52,49,49,52,54,50,50,52,53,52,49,53,51,46,63,71,66,63,49,64,67,59,43,49,53,52,49,59,55,34,44,82,77,36,57,65,60,36,53,48,39,63,70,70,55,30,70,71,52,53,32,55,51,52,57,51,40,66,75,41,72,89,65,78,66,59,74,64,62,43,51,54,50,50,63,74,75,94

Secondary structure (DSSP, 8-state):
-BTTB--------S-------SS------THHHHHHHHHHHHHHHHHHHHHH--HHHHHHHHHHHHTT-H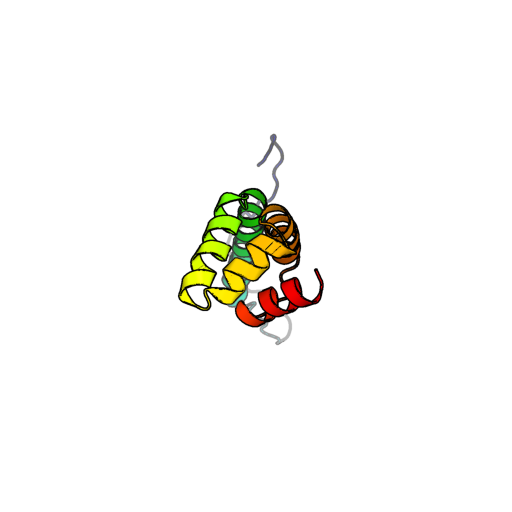HHHHHIIIII-HHHHHHHHHHHHH-TT----HHHHHHHHHHT-

Nearest PDB structures (foldseek):
  6wa9-assembly1_I  TM=8.163E-01  e=1.417E-01  Chlamydia pneumoniae
  7osl-assembly1_D  TM=8.285E-01  e=1.794E-01  Escherichia coli O127:H6 str. E2348/69
  6wa9-assembly1_D  TM=8.145E-01  e=2.556E-01  Chlamydia pneumoniae
  7k08-assembly1_A  TM=8.142E-01  e=3.050E-01  Escherichia coli O127:H6 str. E2348/69
  6wa9-assembly1_A  TM=8.055E-01  e=3.640E-01  Chlamydia pneumoniae

Organism: Vibrio parahaemolyticus (NCBI:txid670)

Sequence (113 aa):
YISDIEMYSYKNTEPGVVIEILNDELLMSSHDVVSNINHIISYFIHNRFVEKYNLQYSSNIVTGLEQQSEIMKSEIDSAVGLNRVHDVLKQMIRSPEFYLDRVSFFEALIYWS

Radius of gyration: 24.21 Å; Cα contacts (8 Å, |Δi|>4): 43; chains: 1; bounding box: 48×43×62 Å

Mean predicted aligned error: 14.29 Å

Foldseek 3Di:
DPPPDDPDDDDPPDPDDDDDDDDDPPPPDPPVVVVVVVVVVVVVVLVVCLVPQDLVVLVVLLVVCCVVPVVLSVLCCPPPNSVNSSVVVSVCSVVVVDDDPSVVVSVVVSVVD

pLDDT: mean 74.13, std 18.62, range [29.91, 93.94]